Protein AF-A0A8H9YYD3-F1 (afdb_monomer)

Structure (mmCIF, N/CA/C/O backbone):
data_AF-A0A8H9YYD3-F1
#
_entry.id   AF-A0A8H9YYD3-F1
#
loop_
_atom_site.group_PDB
_atom_site.id
_atom_site.type_symbol
_atom_site.label_atom_id
_atom_site.label_alt_id
_atom_site.label_comp_id
_atom_site.label_asym_id
_atom_site.label_entity_id
_atom_site.label_seq_id
_atom_site.pdbx_PDB_ins_code
_atom_site.Cartn_x
_atom_site.Cartn_y
_atom_site.Cartn_z
_atom_site.occupancy
_atom_site.B_iso_or_equiv
_atom_site.auth_seq_id
_atom_site.auth_comp_id
_atom_site.auth_asym_id
_atom_site.auth_atom_id
_atom_site.pdbx_PDB_model_num
ATOM 1 N N . MET A 1 1 ? 4.794 3.226 25.120 1.00 58.00 1 MET A N 1
ATOM 2 C CA . MET A 1 1 ? 4.149 1.906 24.940 1.00 58.00 1 MET A CA 1
ATOM 3 C C . MET A 1 1 ? 3.884 1.721 23.457 1.00 58.00 1 MET A C 1
ATOM 5 O O . MET A 1 1 ? 3.487 2.688 22.824 1.00 58.00 1 MET A O 1
ATOM 9 N N . THR A 1 2 ? 4.143 0.536 22.903 1.00 76.12 2 THR A N 1
ATOM 10 C CA . THR A 1 2 ? 3.799 0.181 21.515 1.00 76.12 2 THR A CA 1
ATOM 11 C C . THR A 1 2 ? 2.521 -0.641 21.513 1.00 76.12 2 THR A C 1
ATOM 13 O O . THR A 1 2 ? 2.414 -1.602 22.276 1.00 76.12 2 THR A O 1
ATOM 16 N N . LEU A 1 3 ? 1.555 -0.269 20.674 1.00 87.56 3 LEU A N 1
ATOM 17 C CA . LEU A 1 3 ? 0.319 -1.030 20.531 1.00 87.56 3 LEU A CA 1
ATOM 18 C C . LEU A 1 3 ? 0.593 -2.293 19.702 1.00 87.56 3 LEU A C 1
ATOM 20 O O . LEU A 1 3 ? 1.262 -2.219 18.672 1.00 87.56 3 LEU A O 1
ATOM 24 N N . ALA A 1 4 ? 0.099 -3.447 20.148 1.00 91.31 4 ALA A N 1
ATOM 25 C CA . ALA A 1 4 ? 0.222 -4.694 19.398 1.00 91.31 4 ALA A CA 1
ATOM 26 C C . ALA A 1 4 ? -0.829 -4.757 18.271 1.00 91.31 4 ALA A C 1
ATOM 28 O O . ALA A 1 4 ? -1.967 -4.323 18.479 1.00 91.31 4 ALA A O 1
ATOM 29 N N . PRO A 1 5 ? -0.487 -5.293 17.086 1.00 94.12 5 PRO A N 1
ATOM 30 C CA . PRO A 1 5 ? -1.452 -5.454 16.007 1.00 94.12 5 PRO A CA 1
ATOM 31 C C . PRO A 1 5 ? -2.458 -6.565 16.333 1.00 94.12 5 PRO A C 1
ATOM 33 O O . PRO A 1 5 ? -2.100 -7.611 16.870 1.00 94.12 5 PRO A O 1
ATOM 36 N N . LEU A 1 6 ? -3.717 -6.358 15.946 1.00 94.50 6 LEU A N 1
ATOM 37 C CA . LEU A 1 6 ? -4.737 -7.408 15.911 1.00 94.50 6 LEU A CA 1
ATOM 38 C C . LEU A 1 6 ? -4.463 -8.415 14.795 1.00 94.50 6 LEU A C 1
ATOM 40 O O . LEU A 1 6 ? -4.697 -9.610 14.949 1.00 94.50 6 LEU A O 1
ATOM 44 N N . VAL A 1 7 ? -4.008 -7.911 13.648 1.00 96.50 7 VAL A N 1
ATOM 45 C CA . VAL A 1 7 ? -3.719 -8.708 12.457 1.00 96.50 7 VAL A CA 1
ATOM 46 C C . VAL A 1 7 ? -2.406 -8.238 11.865 1.00 96.50 7 VAL A C 1
ATOM 48 O O . VAL A 1 7 ? -2.177 -7.037 11.727 1.00 96.50 7 VAL A O 1
ATOM 51 N N . GLN A 1 8 ? -1.585 -9.197 11.454 1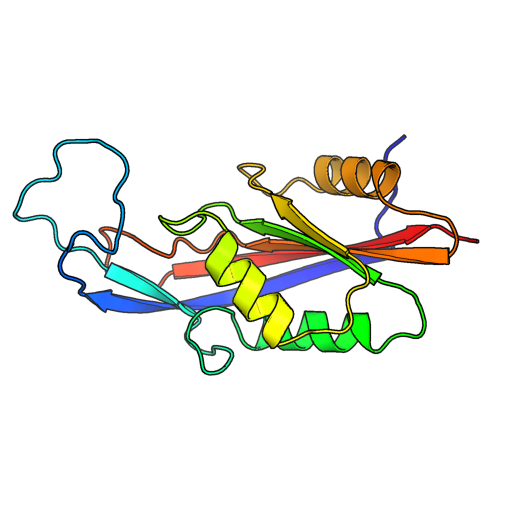.00 97.44 8 GLN A N 1
ATOM 52 C CA . GLN A 1 8 ? -0.400 -8.975 10.643 1.00 97.44 8 GLN A CA 1
ATOM 53 C C . GLN A 1 8 ? -0.466 -9.877 9.418 1.00 97.44 8 GLN A C 1
ATOM 55 O O . GLN A 1 8 ? -0.768 -11.064 9.530 1.00 97.44 8 GLN A O 1
ATOM 60 N N . GLY A 1 9 ? -0.185 -9.316 8.247 1.00 97.75 9 GLY A N 1
ATOM 61 C CA . GLY A 1 9 ? -0.196 -10.078 7.010 1.00 97.75 9 GLY A CA 1
ATOM 62 C C . GLY A 1 9 ? 0.665 -9.462 5.922 1.00 97.75 9 GLY A C 1
ATOM 63 O O . GLY A 1 9 ? 1.311 -8.427 6.102 1.00 97.75 9 GLY A O 1
ATOM 64 N N . GLN A 1 10 ? 0.698 -10.159 4.792 1.00 97.94 10 GLN A N 1
ATOM 65 C CA . GLN A 1 10 ? 1.527 -9.822 3.645 1.00 97.94 10 GLN A CA 1
ATOM 66 C C . GLN A 1 10 ? 0.752 -10.050 2.349 1.00 97.94 10 GLN A C 1
ATOM 68 O O . GLN A 1 10 ? -0.097 -10.939 2.275 1.00 97.94 10 GLN A O 1
ATOM 73 N N . LEU A 1 11 ? 1.070 -9.263 1.326 1.00 97.12 11 LEU A N 1
ATOM 74 C CA . LEU A 1 11 ? 0.576 -9.428 -0.036 1.00 97.12 11 LEU A CA 1
ATOM 75 C C . LEU A 1 11 ? 1.778 -9.456 -0.981 1.00 97.12 11 LEU A C 1
ATOM 77 O O . LEU A 1 11 ? 2.497 -8.467 -1.101 1.00 97.12 11 LEU A O 1
ATOM 81 N N . ASN A 1 12 ? 1.988 -10.578 -1.665 1.00 96.81 12 ASN A N 1
ATOM 82 C CA . ASN A 1 12 ? 3.014 -10.667 -2.700 1.00 96.81 12 ASN A CA 1
ATOM 83 C C . ASN A 1 12 ? 2.453 -10.138 -4.016 1.00 96.81 12 ASN A C 1
ATOM 85 O O . ASN A 1 12 ? 1.417 -10.611 -4.488 1.00 96.81 12 ASN A O 1
ATOM 89 N N . ILE A 1 13 ? 3.144 -9.170 -4.607 1.00 94.69 13 ILE A N 1
ATOM 90 C CA . ILE A 1 13 ? 2.782 -8.581 -5.892 1.00 94.69 13 ILE A CA 1
ATOM 91 C C . ILE A 1 13 ? 3.961 -8.695 -6.850 1.00 94.69 13 ILE A C 1
ATOM 93 O O . ILE A 1 13 ? 5.118 -8.557 -6.463 1.00 94.69 13 ILE A O 1
ATOM 97 N N . VAL A 1 14 ? 3.651 -8.933 -8.117 1.00 96.50 14 VAL A N 1
ATOM 98 C CA . VAL A 1 14 ? 4.626 -8.874 -9.206 1.00 96.50 14 VAL A CA 1
ATOM 99 C C . VAL A 1 14 ? 4.354 -7.605 -9.990 1.00 96.50 14 VAL A C 1
ATOM 101 O O . VAL A 1 14 ? 3.191 -7.299 -10.261 1.00 96.50 14 VAL A O 1
ATOM 104 N N . SER A 1 15 ? 5.396 -6.861 -10.343 1.00 94.44 15 SER A N 1
ATOM 105 C CA . SER A 1 15 ? 5.269 -5.710 -11.226 1.00 94.44 15 SER A CA 1
ATOM 106 C C . SER A 1 15 ? 5.454 -6.096 -12.689 1.00 94.44 15 SER A C 1
ATOM 108 O O . SER A 1 15 ? 6.153 -7.047 -13.020 1.00 94.44 15 SER A O 1
ATOM 110 N N . THR A 1 16 ? 4.826 -5.344 -13.578 1.00 93.50 16 THR A N 1
ATOM 111 C CA . THR A 1 16 ? 5.219 -5.252 -14.983 1.00 93.50 16 THR A CA 1
ATOM 112 C C . THR A 1 16 ? 5.810 -3.868 -15.216 1.00 93.50 16 THR A C 1
ATOM 114 O O . THR A 1 16 ? 5.606 -2.958 -14.405 1.00 93.50 16 THR A O 1
ATOM 117 N N . CYS A 1 17 ? 6.544 -3.701 -16.311 1.00 90.38 17 CYS A N 1
ATOM 118 C CA . CYS A 1 17 ? 7.186 -2.437 -16.629 1.00 90.38 17 CYS A CA 1
ATOM 119 C C . CYS A 1 17 ? 6.966 -2.004 -18.076 1.00 90.38 17 CYS A C 1
ATOM 121 O O . CYS A 1 17 ? 6.804 -2.832 -18.974 1.00 90.38 17 CYS A O 1
ATOM 123 N N . GLU A 1 18 ? 7.050 -0.699 -18.299 1.00 89.25 18 GLU A N 1
ATOM 124 C CA . GLU A 1 18 ? 7.095 -0.087 -19.625 1.00 89.25 18 GLU A CA 1
ATOM 125 C C . GLU A 1 18 ? 8.250 0.907 -19.677 1.00 89.25 18 GLU A C 1
ATOM 127 O O . GLU A 1 18 ? 8.526 1.608 -18.699 1.00 89.25 18 GLU A O 1
ATOM 132 N N . ALA A 1 19 ? 8.940 0.948 -20.815 1.00 88.00 19 ALA A N 1
ATOM 133 C CA . ALA A 1 19 ? 9.994 1.921 -21.040 1.00 88.00 19 ALA A CA 1
ATOM 134 C C . ALA A 1 19 ? 9.389 3.326 -21.106 1.00 88.00 19 ALA A C 1
ATOM 136 O O 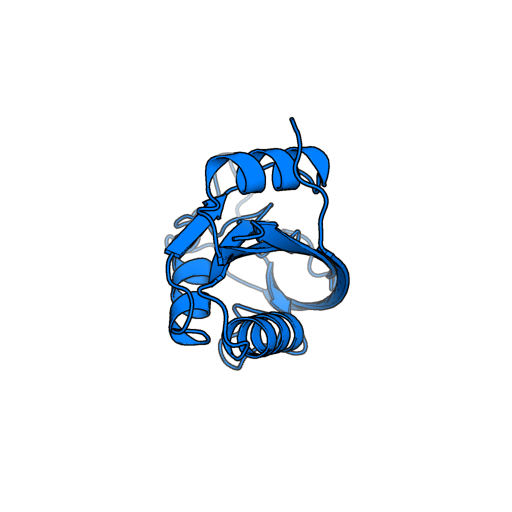. ALA A 1 19 ? 8.439 3.564 -21.848 1.00 88.00 19 ALA A O 1
ATOM 137 N N . ILE A 1 20 ? 9.976 4.264 -20.372 1.00 80.06 20 ILE A N 1
ATOM 138 C CA . ILE A 1 20 ? 9.593 5.669 -20.415 1.00 80.06 20 ILE A CA 1
ATOM 139 C C . ILE A 1 20 ? 10.752 6.519 -20.923 1.00 80.06 20 ILE A C 1
ATOM 141 O O . ILE A 1 20 ? 11.927 6.239 -20.679 1.00 80.06 20 ILE A O 1
ATOM 145 N N . THR A 1 21 ? 10.405 7.598 -21.618 1.00 71.06 21 THR A N 1
ATOM 146 C CA . THR A 1 21 ? 11.350 8.689 -21.858 1.00 71.06 21 THR A CA 1
ATOM 147 C C . THR A 1 21 ? 11.258 9.628 -20.660 1.00 71.06 21 THR A C 1
ATOM 149 O O . THR A 1 21 ? 10.143 10.051 -20.346 1.00 71.06 21 THR A O 1
ATOM 152 N N . PRO A 1 22 ? 12.3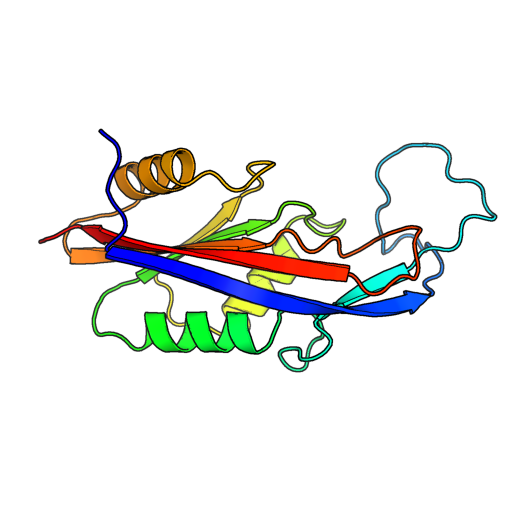66 9.959 -19.976 1.00 62.53 22 PRO A N 1
ATOM 153 C CA . PRO A 1 22 ? 12.345 10.961 -18.918 1.00 62.53 22 PRO A CA 1
ATOM 154 C C . PRO A 1 22 ? 11.983 12.327 -19.508 1.00 62.53 22 PRO A C 1
ATOM 156 O O . PRO A 1 22 ? 12.841 13.057 -19.995 1.00 62.53 22 PRO A O 1
ATOM 159 N N . ASP A 1 23 ? 10.697 12.661 -19.520 1.00 57.66 23 ASP A N 1
ATOM 160 C CA . ASP A 1 23 ? 10.234 14.027 -19.725 1.00 57.66 23 ASP A CA 1
ATOM 161 C C . ASP A 1 23 ? 10.019 14.706 -18.360 1.00 57.66 23 ASP A C 1
ATOM 163 O O . ASP A 1 23 ? 10.008 14.068 -17.303 1.00 57.66 23 ASP A O 1
ATOM 167 N N . SER A 1 24 ? 9.855 16.028 -18.365 1.00 48.47 24 SER A N 1
ATOM 168 C CA . SER A 1 24 ? 9.717 16.864 -17.164 1.00 48.47 24 SER A CA 1
ATOM 169 C C . SER A 1 24 ? 8.502 16.536 -16.274 1.00 48.47 24 SER A C 1
ATOM 171 O O . SER A 1 24 ? 8.301 17.191 -15.248 1.00 48.47 24 SER A O 1
ATOM 173 N N . ARG A 1 25 ? 7.679 15.531 -16.619 1.00 52.22 25 ARG A N 1
ATOM 174 C CA . ARG A 1 25 ? 6.571 15.045 -15.781 1.00 52.22 25 ARG A CA 1
ATOM 175 C C . ARG A 1 25 ? 7.008 13.964 -14.791 1.00 52.22 25 ARG A C 1
ATOM 177 O O . ARG A 1 25 ? 6.334 13.801 -13.771 1.00 52.22 25 ARG A O 1
ATOM 184 N N . HIS A 1 26 ? 8.149 13.316 -15.028 1.00 52.09 26 HIS A N 1
ATOM 185 C CA . HIS A 1 26 ? 8.772 12.344 -14.132 1.00 52.09 26 HIS A CA 1
ATOM 186 C C . HIS A 1 26 ? 10.008 12.983 -13.478 1.00 52.09 26 HIS A C 1
ATOM 188 O O . HIS A 1 26 ? 11.101 12.985 -14.032 1.00 52.09 26 HIS A O 1
ATOM 194 N N . PHE A 1 27 ? 9.830 13.590 -12.302 1.00 52.50 27 PHE A N 1
ATOM 195 C CA . PHE A 1 27 ? 10.924 14.211 -11.547 1.00 52.50 27 PHE A CA 1
ATOM 196 C C . PHE A 1 27 ? 11.898 13.130 -11.051 1.00 52.50 27 PHE A C 1
ATOM 198 O O . PHE A 1 27 ? 11.627 12.410 -10.092 1.00 52.50 27 PHE A O 1
ATOM 205 N N . LEU A 1 28 ? 13.034 13.002 -11.726 1.00 53.16 28 LEU A N 1
ATOM 206 C CA . LEU A 1 28 ? 14.160 12.201 -11.266 1.00 53.16 28 LEU A CA 1
ATOM 207 C C . LEU A 1 28 ? 15.018 13.096 -10.368 1.00 53.16 28 LEU A C 1
ATOM 209 O O . LEU A 1 28 ? 15.600 14.075 -10.833 1.00 53.16 28 LEU A O 1
ATOM 213 N N . ALA A 1 29 ? 15.053 12.803 -9.067 1.00 46.06 29 ALA A N 1
ATOM 214 C CA . ALA A 1 29 ? 15.859 13.558 -8.117 1.00 46.06 29 ALA A CA 1
ATOM 215 C C . ALA A 1 29 ? 17.359 13.371 -8.416 1.00 46.06 29 ALA A C 1
ATOM 217 O O . ALA A 1 29 ? 17.950 12.334 -8.131 1.00 46.06 29 ALA A O 1
ATOM 218 N N . THR A 1 30 ? 17.941 14.410 -9.019 1.00 50.44 30 THR A N 1
ATOM 219 C CA . THR A 1 30 ? 19.327 14.880 -8.872 1.00 50.44 30 THR A CA 1
ATOM 220 C C . THR A 1 30 ? 20.427 13.817 -8.786 1.00 50.44 30 THR A C 1
ATOM 222 O O . THR A 1 30 ? 20.992 13.546 -7.729 1.00 50.44 30 THR A O 1
ATOM 225 N N . ARG A 1 31 ? 20.838 13.333 -9.951 1.00 44.41 31 ARG A N 1
ATOM 226 C CA . ARG A 1 31 ? 22.244 13.234 -10.375 1.00 44.41 31 ARG A CA 1
ATOM 227 C C . ARG A 1 31 ? 22.222 13.328 -11.893 1.00 44.41 31 ARG A C 1
ATOM 229 O O . ARG A 1 31 ? 21.196 13.004 -12.477 1.00 44.41 31 ARG A O 1
ATOM 236 N N . GLU A 1 32 ? 23.277 13.833 -12.520 1.00 50.75 32 GLU A N 1
ATOM 237 C CA . GLU A 1 32 ? 23.388 13.866 -13.982 1.00 50.75 32 GLU A CA 1
ATOM 238 C C . GLU A 1 32 ? 23.146 12.457 -14.535 1.00 50.75 32 GLU A C 1
ATOM 240 O O . GLU A 1 32 ? 24.014 11.586 -14.497 1.00 50.75 32 GLU A O 1
ATOM 245 N N . LEU A 1 33 ? 21.913 12.195 -14.958 1.00 53.59 33 LEU A N 1
ATOM 246 C CA . LEU A 1 33 ? 21.553 10.931 -15.557 1.00 53.59 33 LEU A CA 1
ATOM 247 C C . LEU A 1 33 ? 22.082 10.978 -16.970 1.00 53.59 33 LEU A C 1
ATOM 249 O O . LEU A 1 33 ? 21.819 11.934 -17.704 1.00 53.59 33 LEU A O 1
ATOM 253 N N . SER A 1 34 ? 22.854 9.958 -17.339 1.00 53.84 34 SER A N 1
ATOM 254 C CA . SER A 1 34 ? 23.313 9.847 -18.711 1.00 53.84 34 SER A CA 1
ATOM 255 C C . SER A 1 34 ? 22.085 9.918 -19.618 1.00 53.84 34 SER A C 1
ATOM 257 O O . SER A 1 34 ? 21.081 9.240 -19.398 1.00 53.84 34 SER A O 1
ATOM 259 N N . THR A 1 35 ? 22.159 10.741 -20.659 1.00 54.00 35 THR A N 1
ATOM 260 C CA . THR A 1 35 ? 21.109 10.897 -21.680 1.00 54.00 35 THR A CA 1
ATOM 261 C C . THR A 1 35 ? 20.821 9.597 -22.450 1.00 54.00 35 THR A C 1
ATOM 263 O O . THR A 1 35 ? 19.966 9.571 -23.330 1.00 54.00 35 THR A O 1
ATOM 266 N N . GLN A 1 36 ? 21.525 8.512 -22.111 1.00 56.97 36 GLN A N 1
ATOM 267 C CA . GLN A 1 36 ? 21.398 7.165 -22.656 1.00 56.97 36 GLN A CA 1
ATOM 268 C C . GLN A 1 36 ? 20.748 6.166 -21.678 1.00 56.97 36 GLN A C 1
ATOM 270 O O . GLN A 1 36 ? 20.460 5.038 -22.082 1.00 56.97 36 GLN A O 1
ATOM 275 N N . ALA A 1 37 ? 20.518 6.533 -20.410 1.00 65.56 37 ALA A N 1
ATOM 276 C CA . ALA A 1 37 ? 19.885 5.643 -19.441 1.00 65.56 37 ALA A CA 1
ATOM 277 C C . ALA A 1 37 ? 18.401 5.454 -19.788 1.00 65.56 37 ALA A C 1
ATOM 279 O O . ALA A 1 37 ? 17.609 6.398 -19.749 1.00 65.56 37 ALA A O 1
ATOM 280 N N . ARG A 1 38 ? 18.022 4.219 -20.134 1.00 78.38 38 ARG A N 1
ATOM 281 C CA . ARG A 1 38 ? 16.617 3.834 -20.294 1.00 78.38 38 ARG A CA 1
ATOM 282 C C . ARG A 1 38 ? 15.970 3.765 -18.917 1.00 78.38 38 ARG A C 1
ATOM 284 O O . ARG A 1 38 ? 16.531 3.161 -18.009 1.00 78.38 38 ARG A O 1
ATOM 291 N N . TRP A 1 39 ? 14.796 4.365 -18.791 1.00 83.81 39 TRP A N 1
ATOM 292 C CA . TRP A 1 39 ? 13.994 4.322 -17.576 1.00 83.81 39 TRP A CA 1
ATOM 293 C C . TRP A 1 39 ? 12.759 3.473 -17.799 1.00 83.81 39 TRP A C 1
ATOM 295 O O . TRP A 1 39 ? 12.218 3.432 -18.902 1.00 83.81 39 TRP A O 1
ATOM 305 N N . TYR A 1 40 ? 12.309 2.825 -16.736 1.00 86.94 40 TYR A N 1
ATOM 306 C CA . TYR A 1 40 ? 11.142 1.968 -16.747 1.00 86.94 40 TYR A CA 1
ATOM 307 C C . TYR A 1 40 ? 10.215 2.369 -15.613 1.00 86.94 40 TYR A C 1
ATOM 309 O O . TYR A 1 40 ? 10.625 2.508 -14.456 1.00 86.94 40 TYR A O 1
ATOM 317 N N . GLN A 1 41 ? 8.948 2.567 -15.956 1.00 88.00 41 GLN A N 1
ATOM 318 C CA . GLN A 1 41 ? 7.901 2.724 -14.966 1.00 88.00 41 GLN A CA 1
ATOM 319 C C . GLN A 1 41 ? 7.358 1.339 -14.620 1.00 88.00 41 GLN A C 1
ATOM 321 O O . GLN A 1 41 ? 7.009 0.574 -15.516 1.00 88.00 41 GLN A O 1
ATOM 326 N N . HIS A 1 42 ? 7.283 1.029 -13.328 1.00 90.38 42 HIS A N 1
ATOM 327 C CA . HIS A 1 42 ? 6.749 -0.226 -12.812 1.00 90.38 42 HIS A CA 1
ATOM 328 C C . HIS A 1 42 ? 5.393 -0.019 -12.151 1.00 90.38 42 HIS A C 1
ATOM 330 O O . HIS A 1 42 ? 5.177 0.923 -11.381 1.00 90.38 42 HIS A O 1
ATOM 336 N N . TRP A 1 43 ? 4.497 -0.964 -12.394 1.00 91.25 43 TRP A N 1
ATOM 337 C CA . TRP A 1 43 ? 3.200 -1.058 -11.737 1.00 91.25 43 TRP A CA 1
ATOM 338 C C . TRP A 1 43 ? 2.821 -2.517 -11.504 1.00 91.25 43 TRP A C 1
ATOM 340 O O . TRP A 1 43 ? 3.409 -3.405 -12.119 1.00 91.25 43 TRP A O 1
ATOM 350 N N . PRO A 1 44 ? 1.857 -2.803 -10.620 1.00 93.62 44 PRO A N 1
ATOM 351 C CA . PRO A 1 44 ? 1.443 -4.161 -10.318 1.00 93.62 44 PRO A CA 1
ATOM 352 C C . PRO A 1 44 ? 0.875 -4.819 -11.573 1.00 93.62 44 PRO A C 1
ATOM 354 O O . PRO A 1 44 ? 0.094 -4.210 -12.294 1.00 93.62 44 PRO A O 1
ATOM 357 N N . HIS A 1 45 ? 1.249 -6.067 -11.832 1.00 94.88 45 HIS A N 1
ATOM 358 C CA . HIS A 1 45 ? 0.751 -6.828 -12.975 1.00 94.88 45 HIS A CA 1
ATOM 359 C C . HIS A 1 45 ? -0.773 -7.014 -12.911 1.00 94.88 45 HIS A C 1
ATOM 361 O O . HIS A 1 45 ? -1.462 -6.873 -13.917 1.00 94.88 45 HIS A O 1
ATOM 367 N N . ILE A 1 46 ? -1.294 -7.290 -11.711 1.00 95.19 46 ILE A N 1
ATOM 368 C CA . ILE A 1 46 ? -2.729 -7.304 -11.418 1.00 95.19 46 ILE A CA 1
ATOM 369 C C . ILE A 1 46 ? -3.050 -6.032 -10.628 1.00 95.19 46 ILE A C 1
ATOM 371 O O . ILE A 1 46 ? -2.933 -5.999 -9.397 1.00 95.19 46 ILE A O 1
ATOM 375 N N . ASP A 1 47 ? -3.409 -4.969 -11.342 1.00 91.06 47 ASP A N 1
ATOM 376 C CA . ASP A 1 47 ? -3.680 -3.650 -10.770 1.00 91.06 47 ASP A CA 1
ATOM 377 C C . ASP A 1 47 ? -5.177 -3.362 -10.554 1.00 91.06 47 ASP A C 1
ATOM 379 O O . ASP A 1 47 ? -6.060 -4.168 -10.848 1.00 91.06 47 ASP A O 1
ATOM 383 N N . CYS A 1 48 ? -5.460 -2.199 -9.973 1.00 88.38 48 CYS A N 1
ATOM 384 C CA . CYS A 1 48 ? -6.804 -1.697 -9.702 1.00 88.38 48 CYS A CA 1
ATOM 385 C C . CYS A 1 48 ? -7.532 -1.071 -10.913 1.00 88.38 48 CYS A C 1
ATOM 387 O O . CYS A 1 48 ? -8.582 -0.464 -10.722 1.00 88.38 48 CYS A O 1
ATOM 389 N N . GLY A 1 49 ? -6.994 -1.180 -12.130 1.00 86.38 49 GLY A N 1
ATOM 390 C CA . GLY A 1 49 ? -7.480 -0.539 -13.359 1.00 86.38 49 GLY A CA 1
ATOM 391 C C . GLY A 1 49 ? -6.732 0.747 -13.737 1.00 86.38 49 GLY A C 1
ATOM 392 O O . GLY A 1 49 ? -6.754 1.149 -14.897 1.00 86.38 49 GLY A O 1
ATOM 393 N N . GLU A 1 50 ? -6.032 1.374 -12.787 1.00 82.62 50 GLU A N 1
ATOM 394 C CA . GLU A 1 50 ? -5.306 2.644 -12.980 1.00 82.62 50 GLU A CA 1
ATOM 395 C C . GLU A 1 50 ? -3.777 2.483 -12.952 1.00 82.62 50 GLU A C 1
ATOM 397 O O . GLU A 1 50 ? -3.056 3.477 -12.988 1.00 82.62 50 GLU A O 1
ATOM 402 N N . ARG A 1 51 ? -3.256 1.250 -12.844 1.00 86.12 51 ARG A N 1
ATOM 403 C CA . ARG A 1 51 ? -1.811 0.950 -12.693 1.00 86.12 51 ARG A CA 1
ATOM 404 C C . ARG A 1 51 ? -1.142 1.561 -11.447 1.00 86.12 51 ARG A C 1
ATOM 406 O O . ARG A 1 51 ? 0.079 1.522 -11.303 1.00 86.12 51 ARG A O 1
ATOM 413 N N . LEU A 1 52 ? -1.914 2.102 -10.505 1.00 85.75 52 LEU A N 1
ATOM 414 C CA . LEU A 1 52 ? -1.381 2.744 -9.298 1.00 85.75 52 LEU A CA 1
ATOM 415 C C . LEU A 1 52 ? -1.245 1.763 -8.134 1.00 85.75 52 LEU A C 1
ATOM 417 O O . LEU A 1 52 ? -0.184 1.690 -7.518 1.00 85.75 52 LEU A O 1
ATOM 421 N N . HIS A 1 53 ? -2.248 0.924 -7.894 1.00 90.56 53 HIS A N 1
ATOM 422 C CA . HIS A 1 53 ? -2.255 -0.026 -6.779 1.00 90.56 53 HIS A CA 1
ATOM 423 C C . HIS A 1 53 ? -2.469 -1.449 -7.247 1.00 90.56 53 HIS A C 1
ATOM 425 O O . HIS A 1 53 ? -3.109 -1.691 -8.268 1.00 90.56 53 HIS A O 1
ATOM 431 N N . ALA A 1 54 ? -1.948 -2.404 -6.479 1.00 93.50 54 ALA A N 1
ATOM 432 C CA . ALA A 1 54 ? -2.247 -3.803 -6.725 1.00 93.50 54 ALA A CA 1
ATOM 433 C C . ALA A 1 54 ? -3.713 -4.040 -6.376 1.00 93.50 54 ALA A C 1
ATOM 435 O O . ALA A 1 54 ? -4.188 -3.558 -5.342 1.00 93.50 54 ALA A O 1
ATOM 436 N N . LYS A 1 55 ? -4.420 -4.826 -7.192 1.00 95.06 55 LYS A N 1
ATOM 437 C CA . LYS A 1 55 ? -5.820 -5.173 -6.924 1.00 95.06 55 LYS A CA 1
ATOM 438 C C . LYS A 1 55 ? -6.003 -5.723 -5.508 1.00 95.06 55 LYS A C 1
ATOM 440 O O . LYS A 1 55 ? -6.904 -5.297 -4.796 1.00 95.06 55 LYS A O 1
ATOM 445 N N . ALA A 1 56 ? -5.093 -6.596 -5.077 1.00 95.62 56 ALA A N 1
ATOM 446 C CA . ALA A 1 56 ? -5.114 -7.191 -3.745 1.00 95.62 56 ALA A CA 1
ATOM 447 C C . ALA A 1 56 ? -4.997 -6.158 -2.607 1.00 95.62 56 ALA A C 1
ATOM 449 O O . ALA A 1 56 ? -5.628 -6.330 -1.568 1.00 95.62 56 ALA A O 1
ATOM 450 N N . ALA A 1 57 ? -4.225 -5.082 -2.796 1.00 94.94 57 ALA A N 1
ATOM 451 C CA . ALA A 1 57 ? -4.096 -4.017 -1.801 1.00 94.94 57 ALA A CA 1
ATOM 452 C C . ALA A 1 57 ? -5.391 -3.197 -1.695 1.00 94.94 57 ALA A C 1
ATOM 454 O O . ALA A 1 57 ? -5.868 -2.931 -0.595 1.00 94.94 57 ALA A O 1
ATOM 455 N N . VAL A 1 58 ? -6.012 -2.868 -2.833 1.00 95.81 58 VAL A N 1
ATOM 456 C CA . VAL A 1 58 ? -7.315 -2.186 -2.855 1.00 95.81 58 VAL A CA 1
ATOM 457 C C . VAL A 1 58 ? -8.409 -3.067 -2.250 1.00 95.81 58 VAL A C 1
ATOM 459 O O . VAL A 1 58 ? -9.201 -2.589 -1.442 1.00 95.81 58 VAL A O 1
ATOM 462 N N . ASP A 1 59 ? -8.437 -4.358 -2.580 1.00 96.69 59 ASP A N 1
ATOM 463 C CA . ASP A 1 59 ? -9.412 -5.304 -2.031 1.00 96.69 59 ASP A CA 1
ATOM 464 C C . ASP A 1 59 ? -9.222 -5.497 -0.509 1.00 96.69 59 ASP A C 1
ATOM 466 O O . ASP A 1 59 ? -10.208 -5.574 0.227 1.00 96.69 59 ASP A O 1
ATOM 470 N N . LEU A 1 60 ? -7.976 -5.496 -0.008 1.00 97.06 60 LEU A N 1
ATOM 471 C CA . LEU A 1 60 ? -7.676 -5.446 1.430 1.00 97.06 60 LEU A CA 1
ATOM 472 C C . LEU A 1 60 ? -8.268 -4.185 2.068 1.00 97.06 60 LEU A C 1
ATOM 474 O O . LEU A 1 60 ? -9.006 -4.299 3.046 1.00 97.06 60 LEU A O 1
ATOM 478 N N . CYS A 1 61 ? -7.977 -3.006 1.514 1.00 96.50 61 CYS A N 1
ATOM 479 C CA . CYS A 1 61 ? -8.497 -1.743 2.031 1.00 96.50 61 CYS A CA 1
ATOM 480 C C . CYS A 1 61 ? -10.029 -1.750 2.072 1.00 96.50 61 CYS A C 1
ATOM 482 O O . CYS A 1 61 ? -10.606 -1.451 3.113 1.00 96.50 61 CYS A O 1
ATOM 484 N N . ARG A 1 62 ? -10.686 -2.181 0.985 1.00 96.31 62 ARG A N 1
ATOM 485 C CA . ARG A 1 62 ? -12.151 -2.304 0.888 1.00 96.31 62 ARG A CA 1
ATOM 486 C C . ARG A 1 62 ? -12.743 -3.237 1.937 1.00 96.31 62 ARG A C 1
ATOM 488 O O . ARG A 1 62 ? -13.779 -2.927 2.516 1.00 96.31 62 ARG A O 1
ATOM 495 N N . ARG A 1 63 ? -12.084 -4.366 2.205 1.00 96.50 63 ARG A N 1
ATOM 496 C CA . ARG A 1 63 ? -12.518 -5.290 3.254 1.00 96.50 63 ARG A CA 1
ATOM 497 C C . ARG A 1 63 ? -12.435 -4.638 4.631 1.00 96.50 63 ARG A C 1
ATOM 499 O O . ARG A 1 63 ? -13.407 -4.701 5.372 1.00 96.50 63 ARG A O 1
ATOM 506 N N . VAL A 1 64 ? -11.317 -3.989 4.957 1.00 95.88 64 VAL A N 1
ATOM 507 C CA . VAL A 1 64 ? -11.133 -3.373 6.281 1.00 95.88 64 VAL A CA 1
ATOM 508 C C . VAL A 1 64 ? -12.124 -2.225 6.507 1.00 95.88 64 VAL A C 1
ATOM 510 O O . VAL A 1 64 ? -12.742 -2.175 7.564 1.00 95.88 64 VAL A O 1
ATOM 513 N N . ILE A 1 65 ? -12.348 -1.348 5.519 1.00 94.75 65 ILE A N 1
ATOM 514 C CA . ILE A 1 65 ? -13.326 -0.246 5.653 1.00 94.75 65 ILE A CA 1
ATOM 515 C C . ILE A 1 65 ? -14.783 -0.723 5.722 1.00 94.75 65 ILE A C 1
ATOM 517 O O . ILE A 1 65 ? -15.644 0.041 6.141 1.00 94.75 65 ILE A O 1
ATOM 521 N N . SER A 1 66 ? -15.081 -1.949 5.277 1.00 94.12 66 SER A N 1
ATOM 522 C CA . SER A 1 66 ? -16.440 -2.506 5.348 1.00 94.12 66 SER A CA 1
ATOM 523 C C . SER A 1 66 ? -16.828 -2.974 6.753 1.00 94.12 66 SER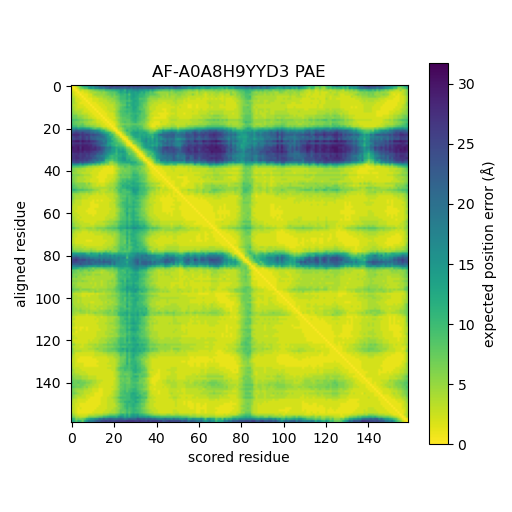 A C 1
ATOM 525 O O . SER A 1 66 ? -17.995 -3.266 7.009 1.00 94.12 66 SER A O 1
ATOM 527 N N . GLU A 1 67 ? -15.861 -3.056 7.669 1.00 92.62 67 GLU A N 1
ATOM 528 C CA . GLU A 1 67 ? -16.104 -3.410 9.062 1.00 92.62 67 GLU A CA 1
ATOM 529 C C . GLU A 1 67 ? -16.735 -2.238 9.841 1.00 92.62 67 GLU A C 1
ATOM 531 O O . GLU A 1 67 ? -16.523 -1.077 9.494 1.00 92.62 67 GLU A O 1
ATOM 536 N N . PRO A 1 68 ? -17.488 -2.498 10.928 1.00 92.31 68 PRO A N 1
ATOM 537 C CA . PRO A 1 68 ? -18.296 -1.477 11.608 1.00 92.31 68 PRO A CA 1
ATOM 538 C C . PRO A 1 68 ? -17.484 -0.482 12.461 1.00 92.31 68 PRO A C 1
ATOM 540 O O . PRO A 1 68 ? -18.047 0.197 13.317 1.00 92.31 68 PRO A O 1
ATOM 543 N N . TYR A 1 69 ? -16.167 -0.401 12.261 1.00 93.56 69 TYR A N 1
ATOM 544 C CA . TYR A 1 69 ? -15.264 0.420 13.062 1.00 93.56 69 TYR A CA 1
ATOM 545 C C . TYR A 1 69 ? -14.691 1.564 12.220 1.00 93.56 69 TYR A C 1
ATOM 547 O O . TYR A 1 69 ? -14.119 1.300 11.155 1.00 93.56 69 TYR A O 1
ATOM 555 N N . PRO A 1 70 ? -14.760 2.822 12.697 1.00 95.62 70 PRO A N 1
ATOM 556 C CA . PRO A 1 70 ? -14.094 3.941 12.043 1.00 95.62 70 PRO A CA 1
ATOM 557 C C . PRO A 1 70 ? -12.604 3.635 11.879 1.00 95.62 70 PRO A C 1
ATOM 559 O O . PRO A 1 70 ? -11.899 3.394 12.861 1.00 95.62 70 PRO A O 1
ATOM 562 N N . THR A 1 71 ? -12.137 3.597 10.632 1.00 96.88 71 THR A N 1
ATOM 563 C CA . THR A 1 71 ? -10.787 3.130 10.309 1.00 96.88 71 THR A CA 1
ATOM 564 C C . THR A 1 71 ? -9.961 4.244 9.682 1.00 96.88 71 THR A C 1
ATOM 566 O O . THR A 1 71 ? -10.396 4.886 8.727 1.00 96.88 71 THR A O 1
ATOM 569 N N . GLN A 1 72 ? -8.755 4.446 10.202 1.00 96.56 72 GLN A N 1
ATOM 570 C CA . GLN A 1 72 ? -7.715 5.280 9.611 1.00 96.56 72 GLN A CA 1
ATOM 571 C C . GLN A 1 72 ? -6.791 4.436 8.720 1.00 96.56 72 GLN A C 1
ATOM 573 O O . GLN A 1 72 ? -6.585 3.247 8.976 1.00 96.56 72 GLN A O 1
ATOM 578 N N . LEU A 1 73 ? -6.189 5.050 7.706 1.00 96.50 73 LEU A N 1
ATOM 579 C CA . LEU A 1 73 ? -5.151 4.436 6.878 1.00 96.50 73 LEU A CA 1
ATOM 580 C C . LEU A 1 73 ? -3.821 5.161 7.082 1.00 96.50 73 LEU A C 1
ATOM 582 O O . LEU A 1 73 ? -3.745 6.375 6.940 1.00 96.50 73 LEU A O 1
ATOM 586 N N . VAL A 1 74 ? -2.754 4.409 7.322 1.00 95.25 74 VAL A N 1
ATOM 587 C CA . VAL A 1 74 ? -1.376 4.883 7.179 1.00 95.25 74 VAL A CA 1
ATOM 588 C C . VAL A 1 74 ? -0.756 4.131 6.013 1.00 95.25 74 VAL A C 1
ATOM 590 O O . VAL A 1 74 ? -0.541 2.923 6.090 1.00 95.25 74 VAL A O 1
ATOM 593 N N . TYR A 1 75 ? -0.494 4.839 4.922 1.00 93.62 75 TYR A N 1
ATOM 594 C CA . TYR A 1 75 ? 0.149 4.292 3.737 1.00 93.62 75 TYR A CA 1
ATOM 595 C C . TYR A 1 75 ? 1.617 4.715 3.715 1.00 93.62 75 TYR A C 1
ATOM 597 O O . TYR A 1 75 ? 1.943 5.897 3.581 1.00 93.62 75 TYR A O 1
ATOM 605 N N . ASP A 1 76 ? 2.493 3.733 3.879 1.00 92.56 76 ASP A N 1
ATOM 606 C CA . ASP A 1 76 ? 3.936 3.895 3.948 1.00 92.56 76 ASP A CA 1
ATOM 607 C C . ASP A 1 76 ? 4.570 3.433 2.640 1.00 92.56 76 ASP A C 1
ATOM 609 O O . ASP A 1 76 ? 4.651 2.240 2.360 1.00 92.56 76 ASP A O 1
ATOM 613 N N . SER A 1 77 ? 4.979 4.381 1.807 1.00 89.50 77 SER A N 1
ATOM 614 C CA . SER A 1 77 ? 5.560 4.093 0.497 1.00 89.50 77 SER A CA 1
ATOM 615 C C . SER A 1 77 ? 7.063 4.325 0.550 1.00 89.50 77 SER A C 1
ATOM 617 O O . SER A 1 77 ? 7.490 5.469 0.694 1.00 89.50 77 SER A O 1
ATOM 619 N N . LEU A 1 78 ? 7.864 3.277 0.328 1.00 85.81 78 LEU A N 1
ATOM 620 C CA . LEU A 1 78 ? 9.330 3.382 0.296 1.00 85.81 78 LEU A CA 1
ATOM 621 C C . LEU A 1 78 ? 9.827 4.273 -0.852 1.00 85.81 78 LEU A C 1
ATOM 623 O O . LEU A 1 78 ? 10.780 5.037 -0.712 1.00 85.81 78 LEU A O 1
ATOM 627 N N . HIS A 1 79 ? 9.172 4.167 -2.007 1.00 78.69 79 HIS A N 1
ATOM 628 C CA . HIS A 1 79 ? 9.557 4.862 -3.232 1.00 78.69 79 HIS A CA 1
ATOM 629 C C . HIS A 1 79 ? 8.388 5.704 -3.752 1.00 78.69 79 HIS A C 1
ATOM 631 O O . HIS A 1 79 ? 7.789 5.365 -4.779 1.00 78.69 79 HIS A O 1
ATOM 637 N N . PRO A 1 80 ? 8.019 6.788 -3.040 1.00 66.75 80 PRO A N 1
ATOM 638 C CA . PRO A 1 80 ? 6.923 7.639 -3.470 1.00 66.75 80 PRO A CA 1
ATOM 639 C C . PRO A 1 80 ? 7.245 8.238 -4.841 1.00 66.75 80 PRO A C 1
ATOM 641 O O . PRO A 1 80 ? 8.391 8.578 -5.142 1.00 66.75 80 PRO A O 1
ATOM 644 N N . ALA A 1 81 ? 6.227 8.367 -5.690 1.00 58.53 81 ALA A N 1
ATOM 645 C CA . ALA A 1 81 ? 6.410 8.956 -7.006 1.00 58.53 81 ALA A CA 1
ATOM 646 C C . ALA A 1 81 ? 6.955 10.394 -6.905 1.00 58.53 81 ALA A C 1
ATOM 648 O O . ALA A 1 81 ? 6.725 11.119 -5.939 1.00 58.53 81 ALA A O 1
ATOM 649 N N . ALA A 1 82 ? 7.615 10.823 -7.975 1.00 52.78 82 ALA A N 1
ATOM 650 C CA . ALA A 1 82 ? 8.250 12.121 -8.188 1.00 52.78 82 ALA A CA 1
ATOM 651 C C . ALA A 1 82 ? 7.444 13.395 -7.815 1.00 52.78 82 ALA A C 1
ATOM 653 O O . ALA A 1 82 ? 8.025 14.470 -7.696 1.00 52.78 82 ALA A O 1
ATOM 654 N N . ARG A 1 83 ? 6.116 13.308 -7.640 1.00 48.28 83 ARG A N 1
ATOM 655 C CA . ARG A 1 83 ? 5.232 14.411 -7.196 1.00 48.28 83 ARG A CA 1
ATOM 656 C C . ARG A 1 83 ? 4.733 14.239 -5.751 1.00 48.28 83 ARG A C 1
ATOM 658 O O . ARG A 1 83 ? 3.678 14.756 -5.389 1.00 48.28 83 ARG A O 1
ATOM 665 N N . GLY A 1 84 ? 5.490 13.504 -4.937 1.00 51.09 84 GLY A N 1
ATOM 666 C CA . GLY A 1 84 ? 5.099 13.074 -3.599 1.00 51.09 84 GLY A CA 1
ATOM 667 C C . GLY A 1 84 ? 4.221 11.824 -3.644 1.00 51.09 84 GLY A C 1
ATOM 668 O O . GLY A 1 84 ? 3.701 11.441 -4.691 1.00 51.09 84 GLY A O 1
ATOM 669 N N . ALA A 1 85 ? 4.009 11.201 -2.486 1.00 56.62 85 ALA A N 1
ATOM 670 C CA . ALA A 1 85 ? 3.063 10.095 -2.312 1.00 56.62 85 ALA A CA 1
ATOM 671 C C . ALA A 1 85 ? 1.617 10.458 -2.728 1.00 56.62 85 ALA A C 1
ATOM 673 O O . ALA A 1 85 ? 0.754 9.587 -2.806 1.00 56.62 85 ALA A O 1
ATOM 674 N N . THR A 1 86 ? 1.353 11.734 -3.026 1.00 60.41 86 THR A N 1
ATOM 675 C CA . THR A 1 86 ? 0.051 12.318 -3.329 1.00 60.41 86 THR A CA 1
ATOM 676 C C . THR A 1 86 ? -0.717 11.586 -4.432 1.00 60.41 86 THR A C 1
ATOM 678 O O . THR A 1 86 ? -1.839 11.201 -4.145 1.00 60.41 86 THR A O 1
ATOM 681 N N . PRO A 1 87 ? -0.204 11.293 -5.646 1.00 73.06 87 PRO A N 1
ATOM 682 C CA . PRO A 1 87 ? -1.018 10.610 -6.661 1.00 73.06 87 PRO A CA 1
ATOM 683 C C . PRO A 1 87 ? -1.409 9.176 -6.270 1.00 73.06 87 PRO A C 1
ATOM 685 O O . PRO A 1 87 ? -2.531 8.754 -6.538 1.00 73.06 87 PRO A O 1
ATOM 688 N N . LEU A 1 88 ? -0.513 8.443 -5.596 1.00 79.75 88 LEU A N 1
ATOM 689 C CA . LEU A 1 88 ? -0.809 7.100 -5.086 1.00 79.75 88 LEU A CA 1
ATOM 690 C C . LEU A 1 88 ? -1.864 7.168 -3.979 1.00 79.75 88 LEU A C 1
ATOM 692 O O . LEU A 1 88 ? -2.878 6.482 -4.061 1.00 79.75 88 LEU A O 1
ATOM 696 N N . LEU A 1 89 ? -1.671 8.037 -2.988 1.00 82.56 89 LEU A N 1
ATOM 697 C CA . LEU A 1 89 ? -2.640 8.260 -1.915 1.00 82.56 89 LEU A CA 1
ATOM 698 C C . LEU A 1 89 ? -4.002 8.705 -2.457 1.00 82.56 89 LEU A C 1
ATOM 700 O O . LEU A 1 89 ? -5.014 8.145 -2.059 1.00 82.56 89 LEU A O 1
ATOM 704 N N . GLN A 1 90 ? -4.038 9.655 -3.394 1.00 82.81 90 GLN A N 1
ATOM 705 C CA . GLN A 1 90 ? -5.277 10.160 -3.998 1.00 82.81 90 GLN A CA 1
ATOM 706 C C . GLN A 1 90 ? -6.017 9.081 -4.794 1.00 82.81 90 GLN A C 1
ATOM 708 O O . GLN A 1 90 ? -7.236 8.971 -4.677 1.00 82.81 90 GLN A O 1
ATOM 713 N N . SER A 1 91 ? -5.307 8.233 -5.545 1.00 85.38 91 SER A N 1
ATOM 714 C CA . SER A 1 91 ? -5.938 7.071 -6.187 1.00 85.38 91 SER A CA 1
ATOM 715 C C . SER A 1 91 ? -6.484 6.093 -5.150 1.00 85.38 91 SER A C 1
ATOM 717 O O . SER A 1 91 ? -7.619 5.641 -5.272 1.00 85.38 91 SER A O 1
ATOM 719 N N . LEU A 1 92 ? -5.750 5.827 -4.065 1.00 87.50 92 LEU A N 1
ATOM 720 C CA . LEU A 1 92 ? -6.238 4.934 -3.013 1.00 87.50 92 LEU A CA 1
ATOM 721 C C . LEU A 1 92 ? -7.485 5.495 -2.313 1.00 87.50 92 LEU A C 1
ATOM 723 O O . LEU A 1 92 ? -8.431 4.746 -2.082 1.00 87.50 92 LEU A O 1
ATOM 727 N N . ILE A 1 93 ? -7.516 6.805 -2.049 1.00 86.94 93 ILE A N 1
ATOM 728 C CA . ILE A 1 93 ? -8.686 7.537 -1.537 1.00 86.94 93 ILE A CA 1
ATOM 729 C C . ILE A 1 93 ? -9.878 7.357 -2.477 1.00 86.94 93 ILE A C 1
ATOM 731 O O . ILE A 1 93 ? -10.965 6.991 -2.036 1.00 86.94 93 ILE A O 1
ATOM 735 N N . SER A 1 94 ? -9.668 7.573 -3.777 1.00 89.81 94 SER A N 1
ATOM 736 C CA . SER A 1 94 ? -10.716 7.431 -4.788 1.00 89.81 94 SER A CA 1
ATOM 737 C C . SER A 1 94 ? -11.273 6.005 -4.848 1.00 89.81 94 SER A C 1
ATOM 739 O O . SER A 1 94 ? -12.483 5.818 -4.965 1.00 89.81 94 SER A O 1
ATOM 741 N N . GLN A 1 95 ? -10.411 4.996 -4.713 1.00 90.25 95 GLN A N 1
ATOM 742 C CA . GLN A 1 95 ? -10.796 3.584 -4.759 1.00 90.25 95 GLN A CA 1
ATOM 743 C C . GLN A 1 95 ? -11.438 3.078 -3.452 1.00 90.25 95 GLN A C 1
ATOM 745 O O . GLN A 1 95 ? -12.149 2.062 -3.486 1.00 90.25 95 GLN A O 1
ATOM 750 N N . CYS A 1 96 ? -11.184 3.760 -2.326 1.00 92.12 96 CYS A N 1
ATOM 751 C CA . CYS A 1 96 ? -11.553 3.366 -0.962 1.00 92.12 96 CYS A CA 1
ATOM 752 C C . CYS A 1 96 ? -11.990 4.581 -0.100 1.00 92.12 96 CYS A C 1
ATOM 754 O O . CYS A 1 96 ? -11.307 4.913 0.872 1.00 92.12 96 CYS A O 1
ATOM 756 N N . PRO A 1 97 ? -13.139 5.229 -0.378 1.00 90.12 97 PRO A N 1
ATOM 757 C CA . PRO A 1 97 ? -13.538 6.486 0.278 1.00 90.12 97 PRO A CA 1
ATOM 758 C C . PRO A 1 97 ? -14.016 6.346 1.740 1.00 90.12 97 PRO A C 1
ATOM 760 O O . PRO A 1 97 ? -14.509 7.309 2.315 1.00 90.12 97 PRO A O 1
ATOM 763 N N . GLY A 1 98 ? -13.922 5.156 2.346 1.00 93.06 98 GLY A N 1
ATOM 764 C CA . GLY A 1 98 ? -14.482 4.860 3.674 1.00 93.06 98 GLY A CA 1
ATOM 765 C C . GLY A 1 98 ? -13.553 5.117 4.866 1.00 93.06 98 GLY A C 1
ATOM 766 O O . GLY A 1 98 ? -13.984 4.953 6.005 1.00 93.06 98 GLY A O 1
ATOM 767 N N . PHE A 1 99 ? -12.288 5.482 4.640 1.00 95.69 99 PHE A N 1
ATOM 768 C CA . PHE A 1 99 ? -11.379 5.809 5.741 1.00 95.69 99 PHE A CA 1
ATOM 769 C C . PHE A 1 99 ? -11.725 7.174 6.341 1.00 95.69 99 PHE A C 1
ATOM 771 O O . PHE A 1 99 ? -11.932 8.142 5.612 1.00 95.69 99 PHE A O 1
ATOM 778 N N . ILE A 1 100 ? -11.740 7.260 7.671 1.00 94.88 100 ILE A N 1
ATOM 779 C CA . ILE A 1 100 ? -12.024 8.517 8.381 1.00 94.88 100 ILE A CA 1
ATOM 780 C C . ILE A 1 100 ? -10.843 9.490 8.351 1.00 94.88 100 ILE A C 1
ATOM 782 O O . ILE A 1 100 ? -11.034 10.693 8.492 1.00 94.88 100 ILE A O 1
ATOM 786 N N . GLU A 1 101 ? -9.631 8.967 8.163 1.00 93.06 101 GLU A N 1
ATOM 787 C CA . GLU A 1 101 ? -8.399 9.740 8.053 1.00 93.06 101 GLU A CA 1
ATOM 788 C C . GLU A 1 101 ? -7.332 8.921 7.323 1.00 93.06 101 GLU A C 1
ATOM 790 O O . GLU A 1 101 ? -7.321 7.687 7.403 1.00 93.06 101 GLU A O 1
ATOM 795 N N . ILE A 1 102 ? -6.460 9.594 6.570 1.00 91.75 102 ILE A N 1
ATOM 796 C CA . ILE A 1 102 ? -5.455 8.946 5.729 1.00 91.75 102 ILE A CA 1
ATOM 797 C C . ILE A 1 102 ? -4.133 9.705 5.824 1.00 91.75 102 ILE A C 1
ATOM 799 O O . ILE A 1 102 ? -4.073 10.908 5.578 1.00 91.75 102 ILE A O 1
ATOM 803 N N . TRP A 1 103 ? -3.064 8.967 6.101 1.00 90.44 103 TRP A N 1
ATOM 804 C CA . TRP A 1 103 ? -1.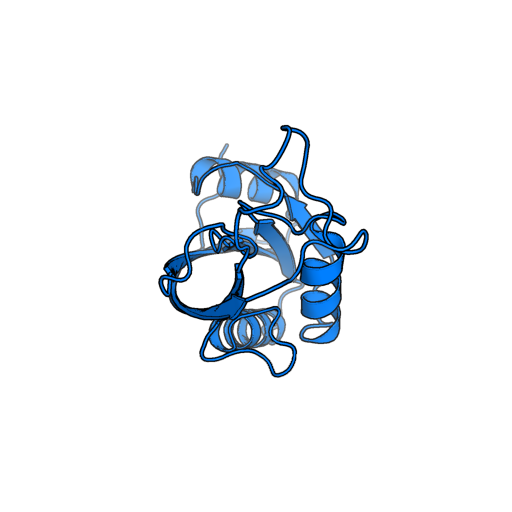713 9.480 6.276 1.00 90.44 103 TRP A CA 1
ATOM 805 C C . TRP A 1 103 ? -0.765 8.865 5.251 1.00 90.44 103 TRP A C 1
ATOM 807 O O . TRP A 1 103 ? -0.769 7.654 5.032 1.00 90.44 103 TRP A O 1
ATOM 817 N N . GLY A 1 104 ? 0.069 9.705 4.642 1.00 89.56 104 GLY A N 1
ATOM 818 C CA . GLY A 1 104 ? 1.176 9.283 3.791 1.00 89.56 104 GLY A CA 1
ATOM 819 C C . GLY A 1 104 ? 2.500 9.398 4.526 1.00 89.56 104 GLY A C 1
ATOM 820 O O . GLY A 1 104 ? 2.835 10.488 4.985 1.00 89.56 104 GLY A O 1
ATOM 821 N N . VAL A 1 105 ? 3.264 8.311 4.605 1.00 89.44 105 VAL A N 1
ATOM 822 C CA . VAL A 1 105 ? 4.597 8.305 5.224 1.00 89.44 105 VAL A CA 1
ATOM 823 C C . VAL A 1 105 ? 5.622 7.595 4.330 1.00 89.44 105 VAL A C 1
ATOM 825 O O . VAL A 1 105 ? 5.271 6.963 3.334 1.00 89.44 105 VAL A O 1
ATOM 828 N N . CYS A 1 106 ? 6.900 7.764 4.662 1.00 89.44 106 CYS A N 1
ATOM 829 C CA . CYS A 1 106 ? 8.027 7.086 4.027 1.00 89.44 106 CYS A CA 1
ATOM 830 C C . CYS A 1 106 ? 9.034 6.751 5.131 1.00 89.44 106 CYS A C 1
ATOM 832 O O . CYS A 1 106 ? 9.923 7.548 5.434 1.00 89.44 106 CYS A O 1
ATOM 834 N N . SER A 1 107 ? 8.854 5.603 5.781 1.00 87.19 107 SER A N 1
ATOM 835 C CA . SER A 1 107 ? 9.709 5.175 6.901 1.00 87.19 107 SER A CA 1
ATOM 836 C C . SER A 1 107 ? 11.082 4.663 6.462 1.00 87.19 107 SER A C 1
ATOM 838 O O . SER A 1 107 ? 12.010 4.614 7.267 1.00 87.19 107 SER A O 1
ATOM 840 N N . GLY A 1 108 ? 11.224 4.280 5.191 1.00 87.88 108 GLY A N 1
ATOM 841 C CA . GLY A 1 108 ? 12.454 3.727 4.620 1.00 87.88 108 GLY A CA 1
ATOM 842 C C . GLY A 1 108 ? 12.580 2.202 4.728 1.00 87.88 108 GLY A C 1
ATOM 843 O O . GLY A 1 108 ? 13.299 1.609 3.929 1.00 87.88 108 GLY A O 1
ATOM 844 N N . GLN A 1 109 ? 11.882 1.550 5.659 1.00 92.56 109 GLN A N 1
ATOM 845 C CA . GLN A 1 109 ? 11.785 0.089 5.729 1.00 92.56 109 GLN A CA 1
ATOM 846 C C . GLN A 1 109 ? 10.577 -0.342 6.562 1.00 92.56 109 GLN A C 1
ATOM 848 O O . GLN A 1 109 ? 10.145 0.378 7.458 1.00 92.56 109 GLN A O 1
ATOM 853 N N . PHE A 1 110 ? 10.076 -1.554 6.324 1.00 95.50 110 PHE A N 1
ATOM 854 C CA . PHE A 1 110 ? 9.008 -2.102 7.152 1.00 95.50 110 PHE A CA 1
ATOM 855 C C . PHE A 1 110 ? 9.490 -2.353 8.588 1.00 95.50 110 PHE A C 1
ATOM 857 O O . PHE A 1 110 ? 10.362 -3.192 8.815 1.00 95.50 110 PHE A O 1
ATOM 864 N N . ASP A 1 111 ? 8.871 -1.672 9.553 1.00 95.56 111 ASP A N 1
ATOM 865 C CA . ASP A 1 111 ? 9.097 -1.880 10.984 1.00 95.56 111 ASP A CA 1
ATOM 866 C C . ASP A 1 111 ? 7.756 -1.929 11.754 1.00 95.56 111 ASP A C 1
ATOM 868 O O . ASP A 1 111 ? 7.085 -0.902 11.919 1.00 95.56 111 ASP A O 1
ATOM 872 N N . PRO A 1 112 ? 7.350 -3.108 12.270 1.00 95.38 112 PRO A N 1
ATOM 873 C CA . PRO A 1 112 ? 6.151 -3.244 13.094 1.00 95.38 112 PRO A CA 1
ATOM 874 C C . PRO A 1 112 ? 6.157 -2.394 14.370 1.00 95.38 112 PRO A C 1
ATOM 876 O O . PRO A 1 112 ? 5.087 -1.986 14.826 1.00 95.38 112 PRO A O 1
ATOM 879 N N . HIS A 1 113 ? 7.323 -2.112 14.961 1.00 95.12 113 HIS A N 1
ATOM 880 C CA . HIS A 1 113 ? 7.418 -1.279 16.163 1.00 95.12 113 HIS A CA 1
ATOM 881 C C . HIS A 1 113 ? 7.160 0.192 15.845 1.00 95.12 113 HIS A C 1
ATOM 883 O O . HIS A 1 113 ? 6.447 0.867 16.596 1.00 95.12 113 HIS A O 1
ATOM 889 N N . TYR A 1 114 ? 7.681 0.677 14.717 1.00 95.00 114 TYR A N 1
ATOM 890 C CA . TYR A 1 114 ? 7.347 1.998 14.192 1.00 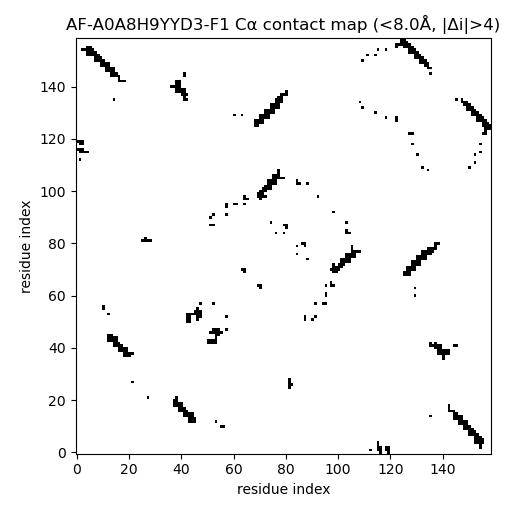95.00 114 TYR A CA 1
ATOM 891 C C . TYR A 1 114 ? 5.842 2.118 13.922 1.00 95.00 114 TYR A C 1
ATOM 893 O O . TYR A 1 114 ? 5.193 3.029 14.441 1.00 95.00 114 TYR A O 1
ATOM 901 N N . ALA A 1 115 ? 5.256 1.146 13.216 1.00 96.44 115 ALA A N 1
ATOM 902 C CA . ALA A 1 115 ? 3.820 1.117 12.945 1.00 96.44 115 ALA A CA 1
ATOM 903 C C . ALA A 1 115 ? 2.975 1.081 14.234 1.00 96.44 115 ALA A C 1
ATOM 905 O O . ALA A 1 115 ? 2.005 1.825 14.359 1.00 96.44 115 ALA A O 1
ATOM 906 N N . GLY A 1 116 ? 3.371 0.279 15.227 1.00 96.44 116 GLY A N 1
ATOM 907 C CA . GLY A 1 116 ? 2.704 0.224 16.532 1.00 96.44 116 GLY A CA 1
ATOM 908 C C . GLY A 1 116 ? 2.837 1.517 17.344 1.00 96.44 116 GLY A C 1
ATOM 909 O O . GLY A 1 116 ? 1.931 1.864 18.104 1.00 96.44 116 GLY A O 1
ATOM 910 N N . SER A 1 117 ? 3.935 2.259 17.175 1.00 95.62 117 SER A N 1
ATOM 911 C CA . SER A 1 117 ? 4.134 3.579 17.794 1.00 95.62 117 SER A CA 1
ATOM 912 C C . SER A 1 117 ? 3.253 4.648 17.143 1.00 95.62 117 SER A C 1
ATOM 914 O O . SER A 1 117 ? 2.643 5.454 17.849 1.00 95.62 117 SER A O 1
ATOM 916 N N . LEU A 1 118 ? 3.124 4.617 15.810 1.00 94.94 118 LEU A N 1
ATOM 917 C CA . LEU A 1 118 ? 2.175 5.459 15.077 1.00 94.94 118 LEU A CA 1
ATOM 918 C C . LEU A 1 118 ? 0.739 5.145 15.492 1.00 94.94 118 LEU A C 1
ATOM 920 O O . LEU A 1 118 ? -0.010 6.056 15.831 1.00 94.94 118 LEU A O 1
ATOM 924 N N . ALA A 1 119 ? 0.374 3.863 15.550 1.00 96.31 119 ALA A N 1
ATOM 925 C CA . ALA A 1 119 ? -0.954 3.439 15.974 1.00 96.31 119 ALA A CA 1
ATOM 926 C C . ALA A 1 119 ? -1.289 3.933 17.385 1.00 96.31 119 ALA A C 1
ATOM 928 O O . ALA A 1 119 ? -2.367 4.475 17.599 1.00 96.31 119 ALA A O 1
ATOM 929 N N . ASN A 1 120 ? -0.342 3.833 18.321 1.00 94.81 120 ASN A N 1
ATOM 930 C CA . ASN A 1 120 ? -0.506 4.346 19.682 1.00 94.81 120 ASN A CA 1
ATOM 931 C C . ASN A 1 120 ? -0.661 5.879 19.749 1.00 94.81 120 ASN A C 1
ATOM 933 O O . ASN A 1 120 ? -1.171 6.396 20.736 1.00 94.81 120 ASN A O 1
ATOM 937 N N . THR A 1 121 ? -0.195 6.603 18.731 1.00 94.38 121 THR A N 1
ATOM 938 C CA . THR A 1 121 ? -0.282 8.070 18.662 1.00 94.38 121 THR A CA 1
ATOM 939 C C . THR A 1 121 ? -1.572 8.535 17.985 1.00 94.38 121 THR A C 1
ATOM 941 O O . THR A 1 121 ? -2.154 9.533 18.397 1.00 94.38 121 THR A O 1
ATOM 944 N N . LEU A 1 122 ? -2.009 7.826 16.942 1.00 94.25 122 LEU A N 1
ATOM 945 C CA . LEU A 1 122 ? -3.099 8.256 16.065 1.00 94.25 122 LEU A CA 1
ATOM 946 C C . LEU A 1 122 ? -4.471 7.714 16.487 1.00 94.25 122 LEU A C 1
ATOM 948 O O . LEU A 1 122 ? -5.486 8.374 16.266 1.00 94.25 122 LEU A O 1
ATOM 952 N N . LEU A 1 123 ? -4.528 6.515 17.073 1.00 94.88 123 LEU A N 1
ATOM 953 C CA . LEU A 1 123 ? -5.799 5.873 17.401 1.00 94.88 123 LEU A CA 1
ATOM 954 C C . LEU A 1 123 ? -6.517 6.552 18.566 1.00 94.88 123 LEU A C 1
ATOM 956 O O . LEU A 1 123 ? -5.956 6.714 19.647 1.00 94.88 123 LEU A O 1
ATOM 960 N N . GLN A 1 124 ? -7.802 6.839 18.366 1.00 94.12 124 GLN A N 1
ATOM 961 C CA . GLN A 1 124 ? -8.735 7.150 19.450 1.00 94.12 124 GLN A CA 1
ATOM 962 C C . GLN A 1 124 ? -9.514 5.889 19.872 1.00 94.12 124 GLN A C 1
ATOM 964 O O . GLN A 1 124 ? -9.635 4.955 19.070 1.00 94.12 124 GLN A O 1
ATOM 969 N N . PRO A 1 125 ? -10.075 5.839 21.097 1.00 93.69 125 PRO A N 1
ATOM 970 C CA . PRO A 1 125 ? -10.899 4.717 21.549 1.00 93.69 125 PRO A CA 1
ATOM 971 C C . PRO A 1 125 ? -12.007 4.350 20.551 1.00 93.69 125 PRO A C 1
ATOM 973 O O . PRO A 1 125 ? -12.674 5.224 19.994 1.00 93.69 125 PRO A O 1
ATOM 976 N N . GLY A 1 126 ? -12.187 3.050 20.303 1.00 92.69 126 GLY A N 1
ATOM 977 C CA . GLY A 1 126 ? -13.181 2.528 19.357 1.00 92.69 126 GLY A CA 1
ATOM 978 C C . GLY A 1 126 ? -12.802 2.633 17.872 1.00 92.69 126 GLY A C 1
ATOM 979 O O . GLY A 1 126 ? -13.575 2.185 17.023 1.00 92.69 126 GLY A O 1
ATOM 980 N N . GLN A 1 127 ? -11.631 3.187 17.539 1.00 95.75 127 GLN A N 1
ATOM 981 C CA . GLN A 1 127 ? -11.134 3.272 16.164 1.00 95.75 127 GLN A CA 1
ATOM 982 C C . GLN A 1 127 ? -10.184 2.126 15.803 1.00 95.75 127 GLN A C 1
ATOM 98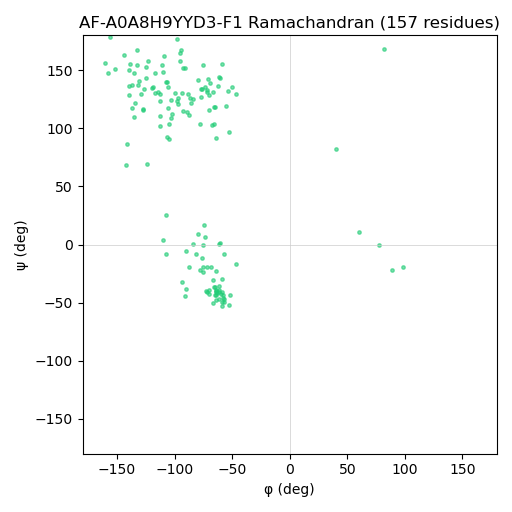4 O O . GLN A 1 127 ? -9.619 1.433 16.659 1.00 95.75 127 GLN A O 1
ATOM 989 N N . ARG A 1 128 ? -9.961 1.980 14.495 1.00 97.12 128 ARG A N 1
ATOM 990 C CA . ARG A 1 128 ? -8.951 1.100 13.909 1.00 97.12 128 ARG A CA 1
ATOM 991 C C . ARG A 1 128 ? -7.980 1.850 13.018 1.00 97.12 128 ARG A C 1
ATOM 993 O O . ARG A 1 128 ? -8.281 2.925 12.512 1.00 97.12 128 ARG A O 1
ATOM 1000 N N . LEU A 1 129 ? -6.812 1.251 12.818 1.00 97.81 129 LEU A N 1
ATOM 1001 C CA . LEU A 1 129 ? -5.782 1.767 11.931 1.00 97.81 129 LEU A CA 1
ATOM 1002 C C . LEU A 1 129 ? -5.249 0.624 11.078 1.00 97.81 129 LEU A C 1
ATOM 1004 O O . LEU A 1 129 ? -4.753 -0.372 11.605 1.00 97.81 129 LEU A O 1
ATOM 1008 N N . LEU A 1 130 ? -5.359 0.782 9.762 1.00 98.12 130 LEU A N 1
ATOM 1009 C CA . LEU A 1 130 ? -4.677 -0.045 8.780 1.00 98.12 130 LEU A CA 1
ATOM 1010 C C . LEU A 1 130 ? -3.357 0.633 8.430 1.00 98.12 130 LEU A C 1
ATOM 1012 O O . LEU A 1 130 ? -3.348 1.708 7.842 1.00 98.12 130 LEU A O 1
ATOM 1016 N N . TYR A 1 131 ? -2.248 -0.005 8.769 1.00 97.94 131 TYR A N 1
ATOM 1017 C CA . TYR A 1 131 ? -0.930 0.375 8.284 1.00 97.94 131 TYR A CA 1
ATOM 1018 C C . TYR A 1 131 ? -0.582 -0.513 7.087 1.00 97.94 131 TYR A C 1
ATOM 1020 O O . TYR A 1 131 ? -0.653 -1.738 7.199 1.00 97.94 131 TYR A O 1
ATOM 1028 N N . LEU A 1 132 ? -0.227 0.089 5.953 1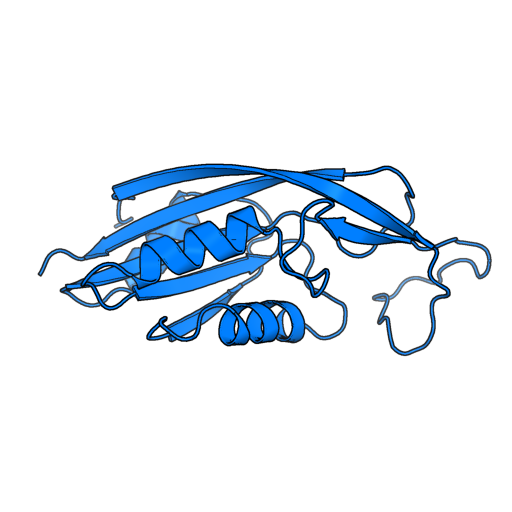.00 96.69 132 LEU A N 1
ATOM 1029 C CA . LEU A 1 132 ? 0.138 -0.600 4.716 1.00 96.69 132 LEU A CA 1
ATOM 1030 C C . LEU A 1 132 ? 1.490 -0.084 4.223 1.00 96.69 132 LEU A C 1
ATOM 1032 O O . LEU A 1 132 ? 1.598 1.073 3.833 1.00 96.69 132 LEU A O 1
ATOM 1036 N N . TYR A 1 133 ? 2.488 -0.961 4.203 1.00 96.00 133 TYR A N 1
ATOM 1037 C CA . TYR A 1 133 ? 3.818 -0.687 3.674 1.00 96.00 133 TYR A CA 1
ATOM 1038 C C . TYR A 1 133 ? 3.952 -1.204 2.237 1.00 96.00 133 TYR A C 1
ATOM 1040 O O . TYR A 1 133 ? 3.794 -2.403 1.987 1.00 96.00 133 TYR A O 1
ATOM 1048 N N . ASP A 1 134 ? 4.253 -0.295 1.309 1.00 93.38 134 ASP A N 1
ATOM 1049 C CA . ASP A 1 134 ? 4.453 -0.532 -0.120 1.00 93.38 134 ASP A CA 1
ATOM 1050 C C . ASP A 1 134 ? 5.924 -0.290 -0.517 1.00 93.38 134 ASP A C 1
ATOM 1052 O O . ASP A 1 134 ? 6.352 0.862 -0.669 1.00 93.38 134 ASP A O 1
ATOM 1056 N N . PRO A 1 135 ? 6.718 -1.363 -0.702 1.00 93.06 135 PRO A N 1
ATOM 1057 C CA . PRO A 1 135 ? 8.098 -1.252 -1.157 1.00 93.06 135 PRO A CA 1
ATOM 1058 C C . PRO A 1 135 ? 8.246 -1.147 -2.681 1.00 93.06 135 PRO A C 1
ATOM 1060 O O . PRO A 1 135 ? 9.376 -1.113 -3.163 1.00 93.06 135 PRO A O 1
ATOM 1063 N N . LEU A 1 136 ? 7.163 -1.149 -3.468 1.00 91.12 136 LEU A N 1
ATOM 1064 C CA . LEU A 1 136 ? 7.272 -1.224 -4.924 1.00 91.12 136 LEU A CA 1
ATOM 1065 C C . LEU A 1 136 ? 7.956 0.025 -5.499 1.00 91.12 136 LEU A C 1
ATOM 1067 O O . LEU A 1 136 ? 7.425 1.138 -5.438 1.00 91.12 136 LEU A O 1
ATOM 1071 N N . GLN A 1 137 ? 9.106 -0.168 -6.147 1.00 88.88 137 GLN A N 1
ATOM 1072 C CA . GLN A 1 137 ? 9.826 0.909 -6.808 1.00 88.88 137 GLN A CA 1
ATOM 1073 C C . GLN A 1 137 ? 9.169 1.237 -8.149 1.00 88.88 137 GLN A C 1
ATOM 1075 O O . GLN A 1 137 ? 9.346 0.534 -9.141 1.00 88.88 137 GLN A O 1
ATOM 1080 N N . ARG A 1 138 ? 8.416 2.337 -8.204 1.00 86.81 138 ARG A N 1
ATOM 1081 C CA . ARG A 1 138 ? 7.637 2.720 -9.397 1.00 86.81 138 ARG A CA 1
ATOM 1082 C C . ARG A 1 138 ? 8.468 3.211 -10.571 1.00 86.81 138 ARG A C 1
ATOM 1084 O O . ARG A 1 138 ? 7.967 3.216 -11.689 1.00 86.81 138 ARG A O 1
ATOM 1091 N N . LEU A 1 139 ? 9.704 3.630 -10.330 1.00 84.69 139 LEU A N 1
ATOM 1092 C CA . LEU A 1 139 ? 10.600 4.146 -11.355 1.00 84.69 139 LEU A CA 1
ATOM 1093 C C . LEU A 1 139 ? 12.002 3.573 -11.141 1.00 84.69 139 LEU A C 1
ATOM 1095 O O . LEU A 1 139 ? 12.612 3.808 -10.097 1.00 84.69 139 LEU A O 1
ATOM 1099 N N . SER A 1 140 ? 12.486 2.810 -12.119 1.00 84.88 140 SER A N 1
ATOM 1100 C CA . SER A 1 140 ? 13.770 2.105 -12.069 1.00 84.88 140 SER A CA 1
ATOM 1101 C C . SER A 1 140 ? 14.500 2.197 -13.409 1.00 84.88 140 SER A C 1
ATOM 1103 O O . SER A 1 140 ? 13.880 2.379 -14.455 1.00 84.88 140 SER A O 1
ATOM 1105 N N . GLY A 1 141 ? 15.826 2.067 -13.385 1.00 84.75 141 GLY A N 1
ATOM 1106 C CA . GLY A 1 141 ? 16.629 1.855 -14.596 1.00 84.75 141 GLY A CA 1
ATOM 1107 C C . GLY A 1 141 ? 16.649 0.391 -15.059 1.00 84.75 141 GLY A C 1
ATOM 1108 O O . GLY A 1 141 ? 17.160 0.093 -16.136 1.00 84.75 141 GLY A O 1
ATOM 1109 N N . ASP A 1 142 ? 16.104 -0.519 -14.252 1.00 87.06 142 ASP A N 1
ATOM 1110 C CA . ASP A 1 142 ? 16.049 -1.954 -14.525 1.00 87.06 142 ASP A CA 1
ATOM 1111 C C . ASP A 1 142 ? 14.673 -2.343 -15.104 1.00 87.06 142 ASP A C 1
ATOM 1113 O O . ASP A 1 142 ? 13.665 -2.089 -14.449 1.00 87.06 142 ASP A O 1
ATOM 1117 N N . PRO A 1 143 ? 14.593 -2.962 -16.299 1.00 90.06 143 PRO A N 1
ATOM 1118 C CA . PRO A 1 143 ? 13.338 -3.464 -16.867 1.00 90.06 143 PRO A CA 1
ATOM 1119 C C . PRO A 1 143 ? 12.825 -4.754 -16.212 1.00 90.06 143 PRO A C 1
ATOM 1121 O O . PRO A 1 143 ? 11.819 -5.307 -16.648 1.00 90.06 143 PRO A O 1
ATOM 1124 N N . THR A 1 144 ? 13.525 -5.316 -15.232 1.00 94.00 144 THR A N 1
ATOM 1125 C CA . THR A 1 144 ? 13.138 -6.600 -14.649 1.00 94.00 144 THR A CA 1
ATOM 1126 C C . THR A 1 144 ? 11.857 -6.450 -13.816 1.00 94.00 144 THR A C 1
ATOM 1128 O O . THR A 1 144 ? 11.791 -5.584 -12.938 1.00 94.00 144 THR A O 1
ATOM 1131 N N . PRO A 1 145 ? 10.823 -7.287 -14.044 1.00 94.25 145 PRO A N 1
ATOM 1132 C CA . PRO A 1 145 ? 9.682 -7.412 -13.142 1.00 94.25 145 PRO A CA 1
ATOM 1133 C C . PRO A 1 145 ? 10.115 -7.542 -11.679 1.00 94.25 145 PRO A C 1
ATOM 1135 O O . PRO A 1 145 ? 10.952 -8.375 -11.338 1.00 94.25 145 PRO A O 1
ATOM 1138 N N . GLN A 1 146 ? 9.526 -6.732 -10.803 1.00 94.38 146 GLN A N 1
ATOM 1139 C CA . GLN A 1 146 ? 9.838 -6.740 -9.375 1.00 94.38 146 GLN A CA 1
ATOM 1140 C C . GLN A 1 146 ? 8.864 -7.662 -8.649 1.00 94.38 146 GLN A C 1
ATOM 1142 O O . GLN A 1 146 ? 7.651 -7.515 -8.794 1.00 94.38 146 GLN A O 1
ATOM 1147 N N . LEU A 1 147 ? 9.382 -8.571 -7.826 1.00 95.88 147 LEU A N 1
ATOM 1148 C CA . LEU A 1 147 ? 8.589 -9.233 -6.797 1.00 95.88 147 LEU A CA 1
ATOM 1149 C C . LEU A 1 147 ? 8.667 -8.385 -5.525 1.00 95.88 147 LEU A C 1
ATOM 1151 O O . LEU A 1 147 ? 9.737 -8.250 -4.938 1.00 95.88 147 LEU A O 1
ATOM 1155 N N . ALA A 1 148 ? 7.542 -7.808 -5.116 1.00 93.94 148 ALA A N 1
ATOM 1156 C CA . ALA A 1 148 ? 7.443 -6.956 -3.940 1.00 93.94 148 ALA A CA 1
ATOM 1157 C C . ALA A 1 148 ? 6.469 -7.562 -2.925 1.00 93.94 148 ALA A C 1
ATOM 1159 O O . ALA A 1 148 ? 5.372 -8.000 -3.279 1.00 93.94 148 ALA A O 1
ATOM 1160 N N . THR A 1 149 ? 6.857 -7.560 -1.653 1.00 97.06 149 THR A N 1
ATOM 1161 C CA . THR A 1 149 ? 5.990 -7.979 -0.550 1.00 97.06 149 THR A CA 1
ATOM 1162 C C . THR A 1 149 ? 5.476 -6.745 0.171 1.00 97.06 149 THR A C 1
ATOM 1164 O O . THR A 1 149 ? 6.219 -6.056 0.864 1.00 97.06 149 THR A O 1
ATOM 1167 N N . LEU A 1 150 ? 4.188 -6.462 0.003 1.00 96.56 150 LEU A N 1
ATOM 1168 C CA . LEU A 1 150 ? 3.498 -5.446 0.786 1.00 96.56 150 LEU A CA 1
ATOM 1169 C C . LEU A 1 150 ? 3.218 -6.032 2.162 1.00 96.56 150 LEU A C 1
ATOM 1171 O O . LEU A 1 150 ? 2.714 -7.151 2.273 1.00 96.56 150 LEU A O 1
ATOM 1175 N N . HIS A 1 151 ? 3.504 -5.267 3.204 1.00 98.06 151 HIS A N 1
ATOM 1176 C CA . HIS A 1 151 ? 3.211 -5.662 4.576 1.00 98.06 151 HIS A CA 1
ATOM 1177 C C . HIS A 1 151 ? 2.038 -4.848 5.091 1.00 98.06 151 HIS A C 1
ATOM 1179 O O . HIS A 1 151 ? 1.959 -3.649 4.834 1.00 98.06 151 HIS A O 1
ATOM 1185 N N . TYR A 1 152 ? 1.138 -5.477 5.839 1.00 98.38 152 TYR A N 1
ATOM 1186 C CA . TYR A 1 152 ? 0.060 -4.748 6.487 1.00 98.38 152 TYR A CA 1
ATOM 1187 C C . TYR A 1 152 ? -0.142 -5.179 7.932 1.00 98.38 152 TYR A C 1
ATOM 1189 O O . TYR A 1 152 ? 0.054 -6.342 8.299 1.00 98.38 152 TYR A O 1
ATOM 1197 N N . LEU A 1 153 ? -0.561 -4.212 8.741 1.00 98.44 153 LEU A N 1
ATOM 1198 C CA . LEU A 1 153 ? -0.897 -4.375 10.146 1.00 98.44 153 LEU A CA 1
ATOM 1199 C C . LEU A 1 153 ? -2.243 -3.702 10.404 1.00 98.44 153 LEU A C 1
ATOM 1201 O O . LEU A 1 153 ? -2.488 -2.598 9.920 1.00 98.44 153 LEU A O 1
ATOM 1205 N N . ILE A 1 154 ? -3.110 -4.360 11.166 1.00 97.81 154 ILE A N 1
ATOM 1206 C CA . ILE A 1 154 ? -4.365 -3.771 11.637 1.00 97.81 154 ILE A CA 1
ATOM 1207 C C . ILE A 1 154 ? -4.266 -3.622 13.142 1.00 97.81 154 ILE A C 1
ATOM 1209 O O . ILE A 1 154 ? -4.055 -4.601 13.855 1.00 97.81 154 ILE A O 1
ATOM 1213 N N . PHE A 1 155 ? -4.455 -2.403 13.618 1.00 97.44 155 PHE A N 1
ATOM 1214 C CA . PHE A 1 155 ? -4.516 -2.067 15.030 1.00 97.44 155 PHE A CA 1
ATOM 1215 C C . PHE A 1 155 ? -5.938 -1.649 15.399 1.00 97.44 155 PHE A C 1
ATOM 1217 O O . PHE A 1 155 ? -6.690 -1.151 14.559 1.00 97.44 155 PHE A O 1
ATOM 1224 N N . SER A 1 156 ? -6.298 -1.821 16.665 1.00 94.88 156 SER A N 1
ATOM 1225 C CA . SER A 1 156 ? -7.543 -1.302 17.227 1.00 94.88 156 SER A CA 1
ATOM 1226 C C . SER A 1 156 ? -7.266 -0.777 18.617 1.00 94.88 156 SER A C 1
ATOM 1228 O O . SER A 1 156 ? -6.597 -1.444 19.406 1.00 94.88 156 SER A O 1
ATOM 1230 N N . ALA A 1 157 ? -7.826 0.384 18.930 1.00 87.31 157 ALA A N 1
ATOM 1231 C CA . ALA A 1 157 ? -7.975 0.801 20.311 1.00 87.31 157 ALA A CA 1
ATOM 1232 C C . ALA A 1 157 ? -9.283 0.198 20.825 1.00 87.31 157 ALA A C 1
ATOM 1234 O O . ALA A 1 157 ? -10.343 0.411 20.230 1.00 87.31 157 ALA A O 1
ATOM 1235 N N . GLN A 1 158 ? -9.212 -0.602 21.888 1.00 76.62 158 GLN A N 1
ATOM 1236 C CA . GLN A 1 158 ? -10.424 -1.005 22.597 1.00 76.62 158 GLN A CA 1
ATOM 1237 C C . GLN A 1 158 ? -11.112 0.255 23.145 1.00 76.62 158 GLN A C 1
ATOM 1239 O O . GLN A 1 158 ? -10.435 1.234 23.471 1.00 76.62 158 GLN A O 1
ATOM 1244 N N . ALA A 1 159 ? -12.445 0.250 23.136 1.00 57.47 159 ALA A N 1
ATOM 1245 C CA . ALA A 1 159 ? -13.251 1.315 23.726 1.00 57.47 159 ALA A CA 1
ATOM 1246 C C . ALA A 1 159 ? -13.221 1.238 25.257 1.00 57.47 159 ALA A C 1
ATOM 1248 O O . ALA A 1 159 ? -13.161 0.098 25.776 1.00 57.47 159 ALA A O 1
#

Radius of gyration: 16.61 Å; Cα contacts (8 Å, |Δi|>4): 314; chains: 1; bounding box: 42×28×48 Å

Solvent-accessible surface area (backbone atoms only — not comparable to full-atom values): 9008 Å² total; per-residue (Å²): 127,66,46,72,61,79,42,77,52,75,46,84,45,48,30,40,64,46,83,44,77,90,47,94,86,58,54,74,85,84,66,95,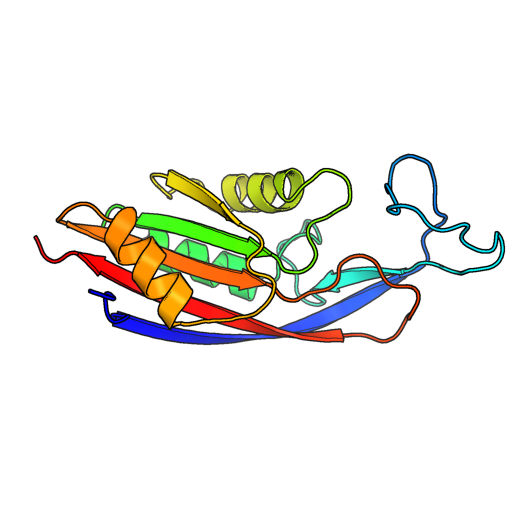68,60,95,78,68,60,34,21,43,39,27,36,65,61,34,66,85,76,51,71,43,35,33,69,59,52,52,49,50,48,54,59,47,69,44,101,44,59,24,31,38,38,41,28,32,57,45,51,51,64,78,46,51,51,67,56,51,51,50,49,41,72,78,41,76,62,49,79,43,79,43,80,47,63,82,74,64,96,46,73,66,59,52,14,40,49,47,58,70,70,56,50,72,51,23,30,36,41,39,39,36,37,63,57,60,38,69,37,73,59,77,68,64,45,81,36,67,29,40,36,36,32,36,63,38,74,110

Foldseek 3Di:
DFFDFPDKDKDKFKKAKDWDQDDPVFDDPDDPDPNPQIKIFIATPQPPVPSLHHPVVLVVLQVVLVDPFQEEEEEAEQAQTPVGVVVSQVVSCVSRVRHPYYHYHHPNDDDSRVVRVVCVVPDDARHKYKYKYHDDHRMDSDNDIDTTMIIITMGHHHD

Secondary structure (DSSP, 8-state):
-PPPPSEEEEEEEEEEEEEE---TTS---SS---TT--EEEEEESSBSSSSSSBHHHHHHHHHHHTSSS-EEEEEEESS--TT-SHHHHHHHHHH-TT-SEEEEE--SS--HHHHHHHHHHHPPTT-EEEEEEE---SEES--SPPEEEEEEEEEE---

Mean predicted aligned error: 6.36 Å

pLDDT: mean 86.0, std 14.65, range [44.41, 98.44]

Nearest PDB structures (foldseek):
  7f28-assembly2_C  TM=4.609E-01  e=4.349E-01  Acinetobacter baumannii NCGM 237
  7e9g-assembly1_S  TM=4.450E-01  e=2.462E+00  Homo sapiens

Sequence (159 aa):
MTLAPLVQGQLNIVSTCEAITPDSRHFLATRELSTQARWYQHWPHIDCGERLHAKAAVDLCRRVISEPYPTQLVYDSLHPAARGATPLLQSLISQCPGFIEIWGVCSGQFDPHYAGSLANTLLQPGQRLLYLYDPLQRLSGDPTPQLATLHYLIFSAQA

Organism: NCBI:txid2745518